Protein AF-A0A078BBA7-F1 (afdb_monomer_lite)

Structure (mmCIF, N/CA/C/O backbone):
data_AF-A0A078BBA7-F1
#
_entry.id   AF-A0A078BBA7-F1
#
loop_
_atom_site.group_PDB
_atom_site.id
_atom_site.type_symbol
_atom_site.label_atom_id
_atom_site.label_alt_id
_atom_site.label_comp_id
_atom_site.label_asym_id
_atom_site.label_entity_id
_atom_site.label_seq_id
_atom_site.pdbx_PDB_ins_code
_atom_site.Cartn_x
_atom_site.Cartn_y
_atom_site.Cartn_z
_atom_site.occupancy
_atom_site.B_iso_or_equiv
_atom_site.auth_seq_id
_atom_site.auth_comp_id
_atom_site.auth_asym_id
_atom_site.auth_atom_id
_atom_site.pdbx_PDB_model_num
ATOM 1 N N . MET A 1 1 ? -1.206 12.760 18.311 1.00 69.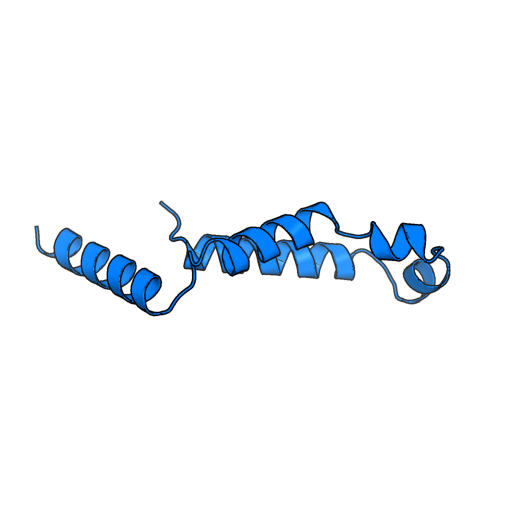25 1 MET A N 1
ATOM 2 C CA . MET A 1 1 ? -0.809 11.391 17.907 1.00 69.25 1 MET A CA 1
ATOM 3 C C . MET A 1 1 ? -1.628 11.047 16.669 1.00 69.25 1 MET A C 1
ATOM 5 O O . MET A 1 1 ? -2.813 11.342 16.708 1.00 69.25 1 MET A O 1
ATOM 9 N N . LYS A 1 2 ? -1.039 10.526 15.581 1.00 80.56 2 LYS A N 1
ATOM 10 C CA . LYS A 1 2 ? -1.807 10.177 14.366 1.00 80.56 2 LYS A CA 1
ATOM 11 C C . LYS A 1 2 ? -2.572 8.862 14.573 1.00 80.56 2 LYS A C 1
ATOM 13 O O . LYS A 1 2 ? -1.979 7.887 15.046 1.00 80.56 2 LYS A O 1
ATOM 18 N N . THR A 1 3 ? -3.845 8.828 14.201 1.00 87.38 3 THR A N 1
ATOM 19 C CA . THR A 1 3 ? -4.694 7.620 14.146 1.00 87.38 3 THR A CA 1
ATOM 20 C C . THR A 1 3 ? -4.162 6.609 13.128 1.00 87.38 3 THR A C 1
ATOM 22 O O . THR A 1 3 ? -3.356 6.964 12.259 1.00 87.38 3 THR A O 1
ATOM 25 N N . ALA A 1 4 ? -4.587 5.346 13.216 1.00 87.19 4 ALA A N 1
ATOM 26 C CA . ALA A 1 4 ? -4.261 4.349 12.195 1.00 87.19 4 ALA A CA 1
ATOM 27 C C . ALA A 1 4 ? -4.757 4.790 10.807 1.00 87.19 4 ALA A C 1
ATOM 29 O O . ALA A 1 4 ? -4.050 4.631 9.813 1.00 87.19 4 ALA A O 1
ATOM 30 N N . TYR A 1 5 ? -5.928 5.433 10.751 1.00 87.88 5 TYR A N 1
ATOM 31 C CA . TYR A 1 5 ? -6.490 5.979 9.516 1.00 87.88 5 TYR A CA 1
ATOM 32 C C . TYR A 1 5 ? -5.638 7.096 8.900 1.00 87.88 5 TYR A C 1
ATOM 34 O O . TYR A 1 5 ? -5.350 7.065 7.707 1.00 87.88 5 TYR A O 1
ATOM 42 N N . GLU A 1 6 ? -5.195 8.069 9.702 1.00 89.50 6 GLU A N 1
ATOM 43 C CA . GLU A 1 6 ? -4.339 9.163 9.217 1.00 89.50 6 GLU A CA 1
ATOM 44 C C . GLU A 1 6 ? -2.995 8.648 8.699 1.00 89.50 6 GLU A C 1
ATOM 46 O O . GLU A 1 6 ? -2.510 9.121 7.672 1.00 89.50 6 GLU A O 1
ATOM 51 N N . ARG A 1 7 ? -2.412 7.649 9.374 1.00 91.44 7 ARG A N 1
ATOM 52 C CA . ARG A 1 7 ? -1.174 7.003 8.916 1.00 91.44 7 ARG A CA 1
ATOM 53 C C . ARG A 1 7 ? -1.383 6.229 7.617 1.00 91.44 7 ARG A C 1
ATOM 55 O O . ARG A 1 7 ? -0.527 6.280 6.741 1.00 91.44 7 ARG A O 1
ATOM 62 N N . TRP A 1 8 ? -2.528 5.570 7.451 1.00 92.31 8 TRP A N 1
ATOM 63 C CA . TRP A 1 8 ? -2.861 4.908 6.191 1.00 92.31 8 TRP A CA 1
ATOM 64 C C . TRP A 1 8 ? -3.040 5.901 5.036 1.00 92.31 8 TRP A C 1
ATOM 66 O O . TRP A 1 8 ? -2.539 5.649 3.940 1.00 92.31 8 TRP A O 1
ATOM 76 N N . ILE A 1 9 ? -3.702 7.042 5.262 1.00 93.25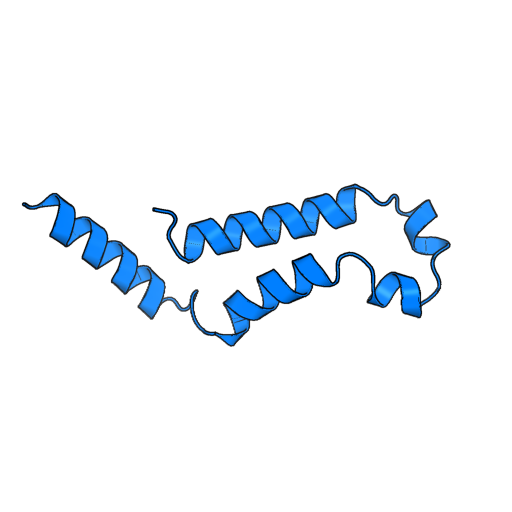 9 ILE A N 1
ATOM 77 C CA . ILE A 1 9 ? -3.807 8.106 4.248 1.00 93.25 9 ILE A CA 1
ATOM 78 C C . ILE A 1 9 ? -2.413 8.591 3.840 1.00 93.25 9 ILE A C 1
ATOM 80 O O . ILE A 1 9 ? -2.130 8.711 2.650 1.00 93.25 9 ILE A O 1
ATOM 84 N N . GLU A 1 10 ? -1.534 8.839 4.810 1.00 95.06 10 GLU A N 1
ATOM 85 C CA . GLU A 1 10 ? -0.157 9.266 4.555 1.00 95.06 10 GLU A CA 1
ATOM 86 C C . GLU A 1 10 ? 0.636 8.224 3.752 1.00 95.06 10 GLU A C 1
ATOM 88 O O . GLU A 1 10 ? 1.286 8.586 2.773 1.00 95.06 10 GLU A O 1
ATOM 93 N N . ALA A 1 11 ? 0.514 6.936 4.087 1.00 95.19 11 ALA A N 1
ATOM 94 C CA . ALA A 1 11 ? 1.148 5.854 3.335 1.00 95.19 11 ALA A CA 1
ATOM 95 C C . ALA A 1 11 ? 0.660 5.794 1.874 1.00 95.19 11 ALA A C 1
ATOM 97 O O . ALA A 1 11 ? 1.470 5.667 0.956 1.00 95.19 11 ALA A O 1
ATOM 98 N N . ASN A 1 12 ? -0.647 5.958 1.628 1.00 96.06 12 ASN A N 1
ATOM 99 C CA . ASN A 1 12 ? -1.184 6.026 0.261 1.00 96.06 12 ASN A CA 1
ATOM 100 C C . ASN A 1 12 ? -0.692 7.267 -0.491 1.00 96.06 12 ASN A C 1
ATOM 102 O O . ASN A 1 12 ? -0.379 7.189 -1.677 1.00 96.06 12 ASN A O 1
ATOM 106 N N . HIS A 1 13 ? -0.605 8.411 0.189 1.00 97.25 13 HIS A N 1
ATOM 107 C CA . HIS A 1 13 ? -0.078 9.638 -0.405 1.00 97.25 13 HIS A CA 1
ATOM 108 C C . HIS A 1 13 ? 1.384 9.481 -0.828 1.00 97.25 13 HIS A C 1
ATOM 110 O O . HIS A 1 13 ? 1.760 9.898 -1.921 1.00 97.25 13 HIS A O 1
ATOM 116 N N . ASN A 1 14 ? 2.199 8.835 0.007 1.00 97.00 14 ASN A N 1
ATOM 117 C CA . ASN A 1 14 ? 3.595 8.542 -0.307 1.00 97.00 14 ASN A CA 1
ATOM 118 C C . ASN A 1 14 ? 3.720 7.562 -1.479 1.00 97.00 14 ASN A C 1
ATOM 120 O O . ASN A 1 14 ? 4.539 7.785 -2.369 1.00 97.00 14 ASN A O 1
ATOM 124 N N . LEU A 1 15 ? 2.868 6.534 -1.529 1.00 96.56 15 LEU A N 1
ATOM 125 C CA . LEU A 1 15 ? 2.818 5.601 -2.653 1.00 96.56 15 LEU A CA 1
ATOM 126 C C . LEU A 1 15 ? 2.486 6.308 -3.973 1.00 96.56 15 LEU A C 1
ATOM 128 O O . LEU A 1 15 ? 3.183 6.110 -4.967 1.00 96.56 15 LEU A O 1
ATOM 132 N N . ASN A 1 16 ? 1.462 7.165 -3.976 1.00 96.19 16 ASN A N 1
ATOM 133 C CA . ASN A 1 16 ? 1.090 7.940 -5.160 1.00 96.19 16 ASN A CA 1
ATOM 134 C C . ASN A 1 16 ? 2.225 8.865 -5.596 1.00 96.19 16 ASN A C 1
ATOM 136 O O . ASN A 1 16 ? 2.610 8.837 -6.759 1.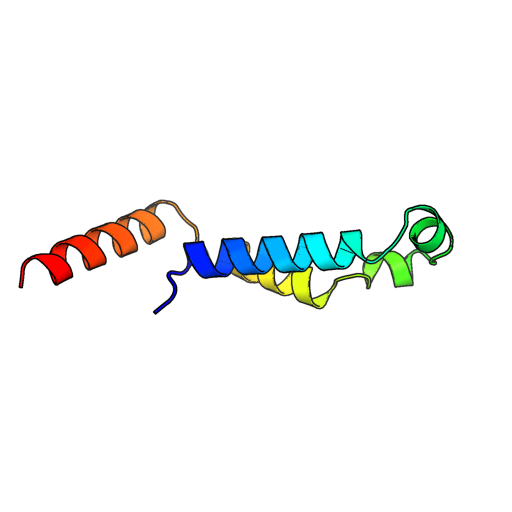00 96.19 16 ASN A O 1
ATOM 140 N N . LYS A 1 17 ? 2.836 9.601 -4.661 1.00 96.88 17 LYS A N 1
ATOM 141 C CA . LYS A 1 17 ? 4.000 10.451 -4.952 1.00 96.88 17 LYS A CA 1
ATOM 142 C C . LYS A 1 17 ? 5.170 9.681 -5.551 1.00 96.88 17 LYS A C 1
ATOM 144 O O . LYS A 1 17 ? 5.848 10.196 -6.436 1.00 96.88 17 LYS A O 1
ATOM 149 N N . CYS A 1 18 ? 5.423 8.467 -5.066 1.00 95.69 18 CYS A N 1
ATOM 150 C CA . CYS A 1 18 ? 6.483 7.632 -5.610 1.00 95.69 18 CYS A CA 1
ATOM 151 C C . CYS A 1 18 ? 6.216 7.313 -7.089 1.00 95.69 18 CYS A C 1
ATOM 153 O O . CYS A 1 18 ? 7.097 7.516 -7.923 1.00 95.69 18 CYS A O 1
ATOM 155 N N . PHE A 1 19 ? 4.991 6.923 -7.448 1.00 95.12 19 PHE A N 1
ATOM 156 C CA . PHE A 1 19 ? 4.639 6.694 -8.852 1.00 95.12 19 PHE A CA 1
ATOM 157 C C . PHE A 1 19 ? 4.581 7.979 -9.685 1.00 95.12 19 PHE A C 1
ATOM 159 O O . PHE A 1 19 ? 5.013 7.965 -10.830 1.00 95.12 19 PHE A O 1
ATOM 166 N N . GLU A 1 20 ? 4.126 9.097 -9.119 1.00 95.00 20 GLU A N 1
ATOM 167 C CA . GLU A 1 20 ? 4.134 10.410 -9.782 1.00 95.00 20 GLU A CA 1
ATOM 168 C C . GLU A 1 20 ? 5.552 10.899 -10.110 1.00 95.00 20 GLU A C 1
ATOM 170 O O . GLU A 1 20 ? 5.737 11.669 -11.051 1.00 95.00 20 GLU A O 1
ATOM 175 N N . SER A 1 21 ? 6.563 10.449 -9.358 1.00 93.31 21 SER A N 1
ATOM 176 C CA . SER A 1 21 ? 7.967 10.788 -9.622 1.00 93.31 21 SER A CA 1
ATOM 177 C C . SER A 1 21 ? 8.545 10.105 -10.866 1.00 93.31 21 SER A C 1
ATOM 179 O O . SER A 1 21 ? 9.610 10.505 -11.338 1.00 93.31 21 SER A O 1
ATOM 181 N N . VAL A 1 22 ? 7.846 9.101 -11.408 1.00 93.81 22 VAL A N 1
ATOM 182 C CA . VAL A 1 22 ? 8.260 8.337 -12.585 1.00 93.81 22 VAL A CA 1
ATOM 183 C C . VAL A 1 22 ? 7.320 8.651 -13.740 1.00 93.81 22 VAL A C 1
ATOM 185 O O . VAL A 1 22 ? 6.115 8.418 -13.668 1.00 93.81 22 VAL A O 1
ATOM 188 N N . SER A 1 23 ? 7.863 9.168 -14.842 1.00 94.19 23 SER A N 1
ATOM 189 C CA . SER A 1 23 ? 7.050 9.397 -16.038 1.00 94.19 23 SER A CA 1
ATOM 190 C C . SER A 1 23 ? 6.651 8.074 -16.702 1.00 94.19 23 SER A C 1
ATOM 192 O O . SER A 1 23 ? 7.328 7.055 -16.554 1.00 94.19 23 SER A O 1
ATOM 194 N N . ASN A 1 24 ? 5.579 8.087 -17.501 1.00 91.56 24 ASN A N 1
ATOM 195 C CA . ASN A 1 24 ? 5.173 6.907 -18.276 1.00 91.56 24 ASN A CA 1
ATOM 196 C C . ASN A 1 24 ? 6.302 6.396 -19.187 1.00 91.56 24 ASN A C 1
ATOM 198 O O . ASN A 1 24 ? 6.511 5.188 -19.284 1.00 91.56 24 ASN A O 1
ATOM 202 N N . ASP A 1 25 ? 7.061 7.308 -19.800 1.00 93.25 25 ASP A N 1
ATOM 203 C CA . ASP A 1 25 ? 8.191 6.950 -20.658 1.00 93.25 25 ASP A CA 1
ATOM 204 C C . ASP A 1 25 ? 9.277 6.236 -19.851 1.00 93.25 25 ASP A C 1
ATOM 206 O O . ASP A 1 25 ? 9.707 5.149 -20.232 1.00 93.25 25 ASP A O 1
ATOM 210 N N . GLN A 1 26 ? 9.654 6.776 -18.686 1.00 92.12 26 GLN A N 1
ATOM 211 C CA . GLN A 1 26 ? 10.623 6.137 -17.793 1.00 92.12 26 GLN A CA 1
ATOM 212 C C . GLN A 1 26 ? 10.136 4.759 -17.348 1.00 92.12 26 GLN A C 1
ATOM 214 O O . GLN A 1 26 ? 10.879 3.788 -17.464 1.00 92.12 26 GLN A O 1
ATOM 219 N N . TYR A 1 27 ? 8.876 4.645 -16.928 1.00 92.88 27 TYR A N 1
ATOM 220 C CA . TYR A 1 27 ? 8.287 3.373 -16.515 1.00 92.88 27 TYR A CA 1
ATOM 221 C C . TYR A 1 27 ? 8.321 2.323 -17.635 1.00 92.88 27 TYR A C 1
ATOM 223 O O . TYR A 1 27 ? 8.661 1.167 -17.391 1.00 92.88 27 TYR A O 1
ATOM 231 N N . SER A 1 28 ? 8.030 2.724 -18.877 1.00 92.62 28 SER A N 1
ATOM 232 C CA . SER A 1 28 ? 8.030 1.824 -20.037 1.00 92.62 28 SER A CA 1
ATOM 233 C C . SER A 1 28 ? 9.419 1.286 -20.399 1.00 92.62 28 SER A C 1
ATOM 235 O O . SER A 1 28 ? 9.524 0.205 -20.977 1.00 92.62 28 SER A O 1
ATOM 237 N N . THR A 1 29 ? 10.479 2.014 -20.032 1.00 95.81 29 THR A N 1
ATOM 238 C CA . THR A 1 29 ? 11.871 1.584 -20.241 1.00 95.81 29 THR A CA 1
ATOM 239 C C . THR A 1 29 ? 12.382 0.629 -19.167 1.00 95.81 29 THR A C 1
ATOM 241 O O . THR A 1 29 ? 13.381 -0.052 -19.393 1.00 95.81 29 THR A O 1
ATOM 244 N N . LEU A 1 30 ? 11.703 0.554 -18.018 1.00 94.12 30 LEU A N 1
ATOM 245 C CA . LEU A 1 30 ? 12.060 -0.369 -16.947 1.00 94.12 30 LEU A CA 1
ATOM 246 C C . LEU A 1 30 ? 11.755 -1.810 -17.359 1.00 94.12 30 LEU A C 1
ATOM 248 O O . LEU A 1 30 ? 10.699 -2.109 -17.925 1.00 94.12 30 LEU A O 1
ATOM 252 N N . SER A 1 31 ? 12.649 -2.727 -17.003 1.00 96.38 31 SER A N 1
ATOM 253 C CA . SER A 1 31 ? 12.377 -4.159 -17.081 1.00 96.38 31 SER A CA 1
ATOM 254 C C . SER A 1 31 ? 11.252 -4.558 -16.122 1.00 96.38 31 SER A C 1
ATOM 256 O O . SER A 1 31 ? 10.940 -3.860 -15.157 1.00 96.38 31 SER A O 1
ATOM 258 N N . LYS A 1 32 ? 10.658 -5.737 -16.336 1.00 93.44 32 LYS A N 1
ATOM 259 C CA . LYS A 1 32 ? 9.577 -6.231 -15.472 1.00 93.44 32 LYS A CA 1
ATOM 260 C C . LYS A 1 32 ? 9.986 -6.311 -13.991 1.00 93.44 32 LYS A C 1
ATOM 262 O O . LYS A 1 32 ? 9.207 -5.936 -13.124 1.00 93.44 32 LYS A O 1
ATOM 267 N N . LEU A 1 33 ? 11.222 -6.732 -13.717 1.00 94.62 33 LEU A N 1
ATOM 268 C CA . LEU A 1 33 ? 11.788 -6.795 -12.364 1.00 94.62 33 LEU A CA 1
ATOM 269 C C . LEU A 1 33 ? 11.911 -5.412 -11.711 1.00 94.62 33 LEU A C 1
ATOM 271 O O . LEU A 1 33 ? 11.614 -5.260 -10.526 1.00 94.62 33 LEU A O 1
ATOM 275 N N . GLU A 1 34 ? 12.324 -4.403 -12.474 1.00 93.75 34 GLU A N 1
ATOM 276 C CA . GLU A 1 34 ? 12.432 -3.024 -11.989 1.00 93.75 34 GLU A CA 1
ATOM 277 C C . GLU A 1 34 ? 11.051 -2.408 -11.757 1.00 93.75 34 GLU A C 1
ATOM 279 O O . GLU A 1 34 ? 10.834 -1.779 -10.725 1.00 93.75 34 GLU A O 1
ATOM 284 N N . GLN A 1 35 ? 10.087 -2.662 -12.648 1.00 92.81 35 GLN A N 1
ATOM 285 C CA . GLN A 1 35 ? 8.691 -2.255 -12.452 1.00 92.81 35 GLN A CA 1
ATOM 286 C C . GLN A 1 35 ? 8.085 -2.890 -11.195 1.00 92.81 35 GLN A C 1
ATOM 288 O O . GLN A 1 35 ? 7.390 -2.222 -10.430 1.00 92.81 35 GLN A O 1
ATOM 293 N N . ASP A 1 36 ? 8.362 -4.173 -10.956 1.00 91.62 36 ASP A N 1
ATOM 294 C CA . ASP A 1 36 ? 7.864 -4.889 -9.781 1.00 91.62 36 ASP A CA 1
ATOM 295 C C . ASP A 1 36 ? 8.537 -4.407 -8.484 1.00 91.62 36 ASP A C 1
ATOM 297 O O . ASP A 1 36 ? 7.917 -4.469 -7.416 1.00 91.62 36 ASP A O 1
ATOM 301 N N . SER A 1 37 ? 9.763 -3.886 -8.574 1.00 94.62 37 SER A N 1
ATOM 302 C CA . SER A 1 37 ? 10.519 -3.313 -7.450 1.00 94.62 37 SER A CA 1
ATOM 303 C C . SER A 1 37 ? 10.240 -1.821 -7.225 1.00 94.62 37 SER A C 1
ATOM 305 O O . SER A 1 37 ? 10.555 -1.294 -6.157 1.00 94.62 37 SER A O 1
ATOM 307 N N . LEU A 1 38 ? 9.626 -1.134 -8.192 1.00 94.88 38 LEU A N 1
ATOM 308 C CA . LEU A 1 38 ? 9.288 0.280 -8.080 1.00 94.88 38 LEU A CA 1
ATOM 309 C C . LEU A 1 38 ? 8.285 0.515 -6.941 1.00 94.88 38 LEU A C 1
ATOM 311 O O . LEU A 1 38 ? 7.275 -0.188 -6.823 1.00 94.88 38 LEU A O 1
ATOM 315 N N . CYS A 1 39 ? 8.583 1.510 -6.100 1.00 96.06 39 CYS A N 1
ATOM 316 C CA . CYS A 1 39 ? 7.789 1.883 -4.925 1.00 96.06 39 CYS A CA 1
ATOM 317 C C . CYS A 1 39 ? 7.505 0.707 -3.971 1.00 96.06 39 CYS A C 1
ATOM 319 O O . CYS A 1 39 ? 6.458 0.648 -3.324 1.00 96.06 39 CYS A O 1
ATOM 321 N N . HIS A 1 40 ? 8.398 -0.294 -3.924 1.00 96.25 40 HIS A N 1
ATOM 322 C CA . HIS A 1 40 ? 8.163 -1.522 -3.164 1.00 96.25 40 HIS A CA 1
ATOM 323 C C . HIS A 1 40 ? 7.917 -1.250 -1.676 1.00 96.25 40 HIS A C 1
ATOM 325 O O . HIS A 1 40 ? 6.996 -1.830 -1.101 1.00 96.25 40 HIS A O 1
ATOM 331 N N . SER A 1 41 ? 8.705 -0.354 -1.077 1.00 95.38 41 SER A N 1
ATOM 332 C CA . SER A 1 41 ? 8.599 -0.002 0.340 1.00 95.38 41 SER A CA 1
ATOM 333 C C . SER A 1 41 ? 7.240 0.624 0.659 1.00 95.38 41 SER A C 1
ATOM 335 O O . SER A 1 41 ? 6.553 0.189 1.579 1.00 95.38 41 SER A O 1
ATOM 337 N N . GLU A 1 42 ? 6.806 1.589 -0.148 1.00 96.50 42 GLU A N 1
ATOM 338 C CA . GLU A 1 42 ? 5.537 2.299 0.011 1.00 96.50 42 GLU A CA 1
ATOM 339 C C . GLU A 1 42 ? 4.349 1.350 -0.188 1.00 96.50 42 GLU A C 1
ATOM 341 O O . GLU A 1 42 ? 3.379 1.376 0.572 1.00 96.50 42 GLU A O 1
ATOM 346 N N . ARG A 1 43 ? 4.437 0.441 -1.169 1.00 95.56 43 ARG A N 1
ATOM 347 C CA . ARG A 1 43 ? 3.426 -0.610 -1.357 1.00 95.56 43 ARG A CA 1
ATOM 348 C C . ARG A 1 43 ? 3.356 -1.538 -0.152 1.00 95.56 43 ARG A C 1
ATOM 350 O O . ARG A 1 43 ? 2.257 -1.905 0.258 1.00 95.56 43 ARG A O 1
ATOM 357 N N . GLN A 1 44 ? 4.503 -1.940 0.393 1.00 95.62 44 GLN A N 1
ATOM 358 C CA . GLN A 1 44 ? 4.557 -2.821 1.555 1.00 95.62 44 GLN A CA 1
ATOM 359 C C . GLN A 1 44 ? 3.965 -2.136 2.789 1.00 95.62 44 GLN A C 1
ATOM 361 O O . GLN A 1 44 ? 3.225 -2.763 3.543 1.00 95.62 44 GLN A O 1
ATOM 366 N N . GLU A 1 45 ? 4.218 -0.842 2.967 1.00 94.44 45 GLU A N 1
ATOM 367 C CA . GLU A 1 45 ? 3.636 -0.054 4.049 1.00 94.44 45 GLU A CA 1
ATOM 368 C C . GLU A 1 45 ? 2.104 0.015 3.947 1.00 94.44 45 GLU A C 1
ATOM 370 O O . GLU A 1 45 ? 1.408 -0.306 4.912 1.00 94.44 45 GLU A O 1
ATOM 375 N N . VAL A 1 46 ? 1.555 0.321 2.766 1.00 93.31 46 VAL A N 1
ATOM 376 C CA . VAL A 1 46 ? 0.098 0.299 2.536 1.00 93.31 46 VAL A CA 1
ATOM 377 C C . VAL A 1 46 ? -0.477 -1.109 2.744 1.00 93.31 46 VAL A C 1
ATOM 379 O O . VAL A 1 46 ? -1.512 -1.267 3.397 1.00 93.31 46 VAL A O 1
ATOM 382 N N . ALA A 1 47 ? 0.202 -2.147 2.246 1.00 93.06 47 ALA A N 1
ATOM 383 C CA . ALA A 1 47 ? -0.215 -3.538 2.411 1.00 93.06 47 ALA A CA 1
ATOM 384 C C . ALA A 1 47 ? -0.226 -3.975 3.884 1.00 93.06 47 ALA A C 1
ATOM 386 O O . ALA A 1 47 ? -1.119 -4.719 4.297 1.00 93.06 47 ALA A O 1
ATOM 387 N N . ASN A 1 48 ? 0.708 -3.486 4.700 1.00 93.25 48 ASN A N 1
ATOM 388 C CA . ASN A 1 48 ? 0.727 -3.761 6.133 1.00 93.25 48 ASN A CA 1
ATOM 389 C C . ASN A 1 48 ? -0.540 -3.238 6.814 1.00 93.25 48 ASN A C 1
ATOM 391 O O . ASN A 1 48 ? -1.137 -3.958 7.610 1.00 93.25 48 ASN A O 1
ATOM 395 N N . PHE A 1 49 ? -1.025 -2.043 6.470 1.00 90.38 49 PHE A N 1
ATOM 396 C CA . PHE A 1 49 ? -2.278 -1.532 7.039 1.00 90.38 49 PHE A CA 1
ATOM 397 C C . PHE A 1 49 ? -3.498 -2.385 6.658 1.00 90.38 49 PHE A C 1
ATOM 399 O O . PHE A 1 49 ? -4.383 -2.602 7.491 1.00 90.38 49 PHE A O 1
ATOM 406 N N . LEU A 1 50 ? -3.531 -2.906 5.427 1.00 85.81 50 LEU A N 1
ATOM 407 C CA . LEU A 1 50 ? -4.617 -3.766 4.944 1.00 85.81 50 LEU A CA 1
ATOM 408 C C . LEU A 1 50 ? -4.587 -5.159 5.587 1.00 85.81 50 LEU A C 1
ATOM 410 O O . LEU A 1 50 ? -5.624 -5.686 5.977 1.00 85.81 50 LEU A O 1
ATOM 414 N N . THR A 1 51 ? -3.401 -5.749 5.730 1.00 89.44 51 THR A N 1
ATOM 415 C CA . THR A 1 51 ? -3.226 -7.118 6.248 1.00 89.44 51 THR A CA 1
ATOM 416 C C . THR A 1 51 ? -3.303 -7.201 7.770 1.00 89.44 51 THR A C 1
ATOM 418 O O . THR A 1 51 ? -3.739 -8.214 8.311 1.00 89.44 51 THR A O 1
ATOM 421 N N . THR A 1 52 ? -2.942 -6.132 8.483 1.00 83.31 52 THR A N 1
ATOM 422 C CA . THR A 1 52 ? -3.001 -6.081 9.955 1.00 83.31 52 THR A CA 1
ATOM 423 C C . THR A 1 52 ? -4.380 -5.697 10.501 1.00 83.31 52 THR A C 1
ATOM 425 O O . THR A 1 52 ? -4.532 -5.520 11.709 1.00 83.31 52 THR A O 1
ATOM 428 N N . ASN A 1 53 ? -5.400 -5.567 9.641 1.00 77.62 53 ASN A N 1
ATOM 429 C CA . ASN A 1 53 ? -6.766 -5.160 9.998 1.00 77.62 53 ASN A CA 1
ATOM 430 C C . ASN A 1 53 ? -6.867 -3.804 10.729 1.00 77.62 53 ASN A C 1
ATOM 432 O O . ASN A 1 53 ? -7.919 -3.476 11.288 1.00 77.62 53 ASN A O 1
ATOM 436 N N . GLN A 1 54 ? -5.816 -2.979 10.710 1.00 78.94 54 GLN A N 1
ATOM 437 C CA . GLN A 1 54 ? -5.772 -1.700 11.431 1.00 78.94 54 GLN A CA 1
ATOM 438 C C . GLN A 1 54 ? -6.814 -0.690 10.932 1.00 78.94 54 GLN A C 1
ATOM 440 O O . GLN A 1 54 ? -7.257 0.161 11.692 1.00 78.94 54 GLN A O 1
ATOM 445 N N . ILE A 1 55 ? -7.262 -0.838 9.686 1.00 84.12 55 ILE A N 1
ATOM 446 C CA . ILE A 1 55 ? -8.237 0.040 9.016 1.00 84.12 55 ILE A CA 1
ATOM 447 C C . ILE A 1 55 ? -9.624 -0.595 8.889 1.00 84.12 55 ILE A C 1
ATOM 449 O O . ILE A 1 55 ? -10.490 -0.086 8.179 1.00 84.12 55 ILE A O 1
ATOM 453 N N . THR A 1 56 ? -9.865 -1.713 9.577 1.00 85.88 56 THR A N 1
ATOM 454 C CA . THR A 1 56 ? -11.215 -2.279 9.642 1.00 85.88 56 THR A CA 1
ATOM 455 C C . THR A 1 56 ? -12.172 -1.293 10.303 1.00 85.88 56 THR A C 1
ATOM 457 O O . THR A 1 56 ? -11.812 -0.570 11.232 1.00 85.88 56 THR A O 1
ATOM 460 N N . PHE A 1 57 ? -13.426 -1.288 9.848 1.00 82.31 57 PHE A N 1
ATOM 461 C CA . PHE A 1 57 ? -14.451 -0.372 10.351 1.00 82.31 57 PHE A CA 1
ATOM 462 C C . PHE A 1 57 ? -14.605 -0.428 11.881 1.00 82.31 57 PHE A C 1
ATOM 464 O O . PHE A 1 57 ? -14.774 0.604 12.523 1.00 82.31 57 PHE A O 1
ATOM 471 N N . ALA A 1 58 ? -14.464 -1.616 12.476 1.00 84.75 58 ALA A N 1
ATOM 472 C CA . ALA A 1 58 ? -14.492 -1.796 13.925 1.00 84.75 58 ALA A CA 1
ATOM 473 C C . ALA A 1 58 ? -13.368 -1.026 14.644 1.00 84.75 58 ALA A C 1
ATOM 475 O O . ALA A 1 58 ? -13.628 -0.357 15.642 1.00 84.75 58 ALA A O 1
ATOM 476 N N . ASN A 1 59 ? -12.139 -1.072 14.119 1.00 84.06 59 ASN A N 1
ATOM 477 C CA . ASN A 1 59 ? -11.003 -0.348 14.693 1.00 84.06 59 ASN A CA 1
ATOM 478 C C . ASN A 1 59 ? -11.149 1.167 14.515 1.00 84.06 59 ASN A C 1
ATOM 480 O O . ASN A 1 59 ? -10.882 1.915 15.450 1.00 84.06 59 ASN A O 1
ATOM 484 N N . LEU A 1 60 ? -11.674 1.614 13.371 1.00 85.50 60 LEU A N 1
ATOM 485 C CA . LEU A 1 60 ? -11.969 3.029 13.135 1.00 85.50 60 LEU A CA 1
ATOM 486 C C . LEU A 1 60 ? -13.033 3.564 14.101 1.00 85.50 60 LEU A C 1
ATOM 488 O O . LEU A 1 60 ? -12.878 4.648 14.658 1.00 85.50 60 LEU A O 1
ATOM 492 N N . LEU A 1 61 ? -14.109 2.805 14.330 1.00 85.25 61 LEU A N 1
ATOM 493 C CA . LEU A 1 61 ? -15.128 3.167 15.316 1.00 85.25 61 LEU A CA 1
ATOM 494 C C . LEU A 1 61 ? -14.551 3.207 16.730 1.00 85.25 61 LEU A C 1
ATOM 496 O O . LEU A 1 61 ? -14.836 4.146 17.469 1.00 85.25 61 LEU A O 1
ATOM 500 N N . LYS A 1 62 ? -13.722 2.222 17.093 1.00 84.94 62 LYS A N 1
ATOM 501 C CA . LYS A 1 62 ? -13.050 2.186 18.393 1.00 84.94 62 LYS A CA 1
ATOM 502 C C . LYS A 1 62 ? -12.189 3.434 18.610 1.00 84.94 62 LYS A C 1
ATOM 504 O O . LYS A 1 62 ? -12.370 4.099 19.624 1.00 84.94 62 LYS A O 1
ATOM 509 N N . GLU A 1 63 ? -11.347 3.805 17.644 1.00 83.88 63 GLU A N 1
ATOM 510 C CA . GLU A 1 63 ? -10.535 5.030 17.720 1.00 83.88 63 GLU A CA 1
ATOM 511 C C . GLU A 1 63 ? -11.410 6.286 17.877 1.00 83.88 63 GLU A C 1
ATOM 513 O O . GLU A 1 63 ? -11.107 7.170 18.677 1.00 83.88 63 GLU A O 1
ATOM 518 N N . ARG A 1 64 ? -12.533 6.374 17.151 1.00 84.00 64 ARG A N 1
ATOM 519 C CA . ARG A 1 64 ? -13.461 7.514 17.262 1.00 84.00 64 ARG A CA 1
ATOM 520 C C . ARG A 1 64 ? -14.123 7.594 18.636 1.00 84.00 64 ARG A C 1
ATOM 522 O O . ARG A 1 64 ? -14.232 8.688 19.183 1.00 84.00 64 ARG A O 1
ATOM 529 N N . LEU A 1 65 ? -14.549 6.462 19.191 1.00 86.38 65 LEU A N 1
ATOM 530 C CA . LEU A 1 65 ? -15.153 6.394 20.523 1.00 86.38 65 LEU A CA 1
ATOM 531 C C . LEU A 1 65 ? -14.147 6.738 21.626 1.00 86.38 65 LEU A C 1
ATOM 533 O O . LEU A 1 65 ? -14.494 7.461 22.555 1.00 86.38 65 LEU A O 1
ATOM 537 N N . GLU A 1 66 ? -12.900 6.277 21.510 1.00 85.12 66 GLU A N 1
ATOM 538 C CA . GLU A 1 66 ? -11.824 6.625 22.445 1.00 85.12 66 GLU A CA 1
ATOM 539 C C . GLU A 1 66 ? -11.560 8.136 22.460 1.00 85.12 66 GLU A C 1
ATOM 541 O O . GLU A 1 66 ? -11.475 8.731 23.533 1.00 85.12 66 GLU A O 1
ATOM 546 N N . ILE A 1 67 ? -11.518 8.782 21.289 1.00 81.94 67 ILE A N 1
ATOM 547 C CA . ILE A 1 67 ? -11.363 10.241 21.186 1.00 81.94 67 ILE A CA 1
ATOM 548 C C . ILE A 1 67 ? -12.533 10.976 21.858 1.00 81.94 67 ILE A C 1
ATOM 550 O O . ILE A 1 67 ? -12.306 11.940 22.587 1.00 81.94 67 ILE A O 1
ATOM 554 N N . VAL A 1 68 ? -13.774 10.527 21.640 1.00 82.25 68 VAL A N 1
ATOM 555 C CA . VAL A 1 68 ? -14.964 11.141 22.258 1.00 82.25 68 VAL A CA 1
ATOM 556 C C . VAL A 1 68 ? -14.942 10.988 23.780 1.00 82.25 68 VAL A C 1
ATOM 558 O O . VAL A 1 68 ? -15.180 11.966 24.483 1.00 82.25 68 VAL A O 1
ATOM 561 N N . ASN A 1 69 ? -14.602 9.805 24.294 1.00 77.88 69 ASN A N 1
ATOM 562 C CA . ASN A 1 69 ? -14.524 9.557 25.736 1.00 77.88 69 ASN A CA 1
ATOM 563 C C . ASN A 1 69 ? -13.405 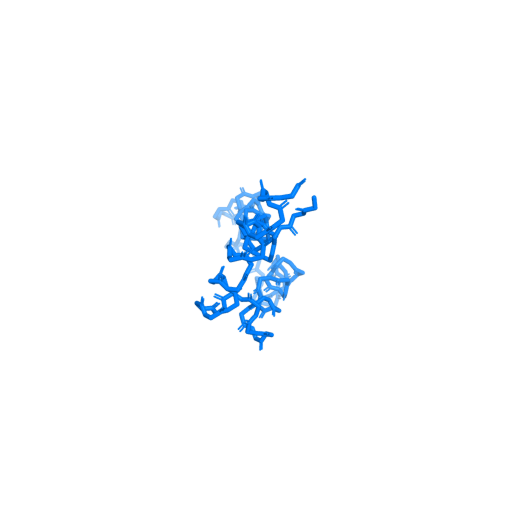10.367 26.409 1.00 77.88 69 ASN A C 1
ATOM 565 O O . ASN A 1 69 ? -13.589 10.865 27.516 1.00 77.88 69 ASN A O 1
ATOM 569 N N . HIS A 1 70 ? -12.259 10.540 25.744 1.00 70.94 70 HIS A N 1
ATOM 570 C CA . HIS A 1 70 ? -11.170 11.375 26.256 1.00 70.94 70 H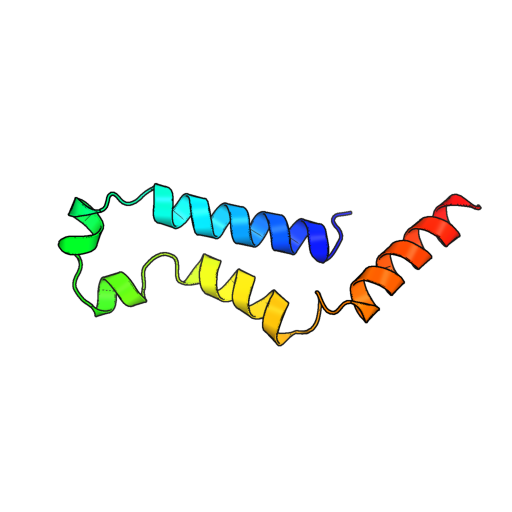IS A CA 1
ATOM 571 C C . HIS A 1 70 ? -11.477 12.877 26.222 1.00 70.94 70 HIS A C 1
ATOM 573 O O . HIS A 1 70 ? -10.886 13.616 26.998 1.00 70.94 70 HIS A O 1
ATOM 579 N N . ALA A 1 71 ? -12.386 13.337 25.358 1.00 63.47 71 ALA A N 1
ATOM 580 C CA . ALA A 1 71 ? -12.781 14.745 25.277 1.00 63.47 71 ALA A CA 1
ATOM 581 C C . ALA A 1 71 ? -13.829 15.162 26.332 1.00 63.47 71 ALA A C 1
ATOM 583 O O . ALA A 1 71 ? -14.161 16.342 26.423 1.00 63.47 71 ALA A O 1
ATOM 584 N N . GLN A 1 72 ? -14.381 14.210 27.095 1.00 59.25 72 GLN A N 1
ATOM 585 C CA . GLN 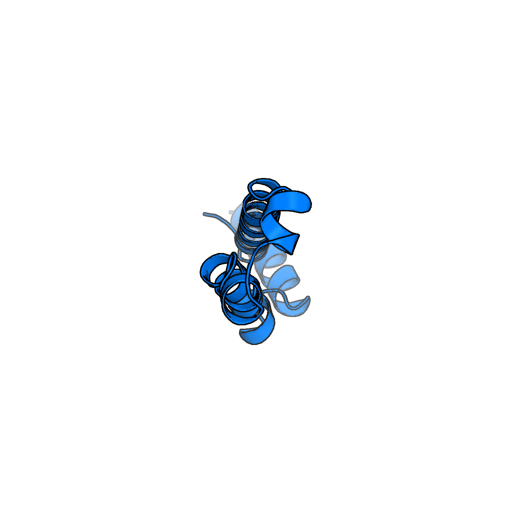A 1 72 ? -15.404 14.447 28.126 1.00 59.25 72 GLN A CA 1
ATOM 586 C C . GLN A 1 72 ? -14.840 14.550 29.559 1.00 59.25 72 GLN A C 1
ATOM 588 O O . GLN A 1 72 ? -15.615 14.712 30.505 1.00 59.25 72 GLN A O 1
ATOM 593 N N . HIS A 1 73 ? -13.516 14.496 29.717 1.00 48.09 73 HIS A N 1
ATOM 594 C CA . HIS A 1 73 ? -12.783 14.726 30.966 1.00 48.09 73 HIS A CA 1
ATOM 595 C C . HIS A 1 73 ? -11.776 15.863 30.796 1.00 48.09 73 HIS A C 1
ATOM 597 O O . HIS A 1 73 ? -11.506 16.537 31.815 1.00 48.09 73 HIS A O 1
#

pLDDT: mean 88.71, std 9.14, range [48.09, 97.25]

Radius of gyration: 16.98 Å; chains: 1; bounding box: 28×22×52 Å

Foldseek 3Di:
DDALVRQLVVLVVVLVVQVVVADPVNLVPDDPVVNCVRSVVSVVSNVCSVVVCSPPPVNVVVVVVVVVVVVVD

Sequence (73 aa):
MKTAYERWIEANHNLNKCFESVSNDQYSTLSKLEQDSLCHSERQEVANFLTTNQITFANLLKERLEIVNHAQH

Secondary structure (DSSP, 8-state):
---HHHHHHHHHHHHHHHHHTS-HHHHHHS-HHHHHHTTHHHHHHHHHHHHTTTTSHHHHHHHHHHHHHHTT-

Organism: Stylonychia lemnae (NCBI:txid5949)